Protein AF-A0A238JPT5-F1 (afdb_monomer_lite)

Secondary structure (DSSP, 8-state):
--HHHHHHHHHTT---SSPP---EEETTS-EEEEEEEEE-TTT--EEEEEE-TT--EEEEEHHHHTTTTEEE-

pLDDT: mean 86.48, std 18.59, range [47.56, 98.75]

InterPro domains:
  IPR023387 DUF1653-like domain [PF07866] (23-66)
  IPR037135 DUF1653-like domain superfamily [G3DSA:2.30.30.320] (17-69)

Sequence (73 aa):
MSKLAALWRILIGESSSAPWAATHRHRKGGLYRVIGPAILEADRSSVVIYDDAEGTVWVRSKAEFYDGRFTPL

Foldseek 3Di:
DDPVVVVVCVVPVPPDPDQDDFFKAFPVGFTKHWPAWDADPVPRFIWTWIAGPVGDIDIDGPCVCPPPRMDTD

Radius of gyration: 13.55 Å; chains: 1; bounding box: 20×39×32 Å

Structure (mmCIF, N/CA/C/O backbone):
data_AF-A0A238JPT5-F1
#
_entry.id   AF-A0A238JPT5-F1
#
loop_
_atom_site.group_PDB
_atom_site.id
_atom_site.type_symbol
_atom_site.label_atom_id
_atom_site.label_alt_id
_atom_site.label_comp_id
_atom_site.label_asym_id
_atom_site.label_entity_id
_atom_site.label_seq_id
_atom_site.pdbx_PDB_ins_code
_atom_site.Cartn_x
_atom_site.Cartn_y
_atom_site.Cartn_z
_atom_site.occupancy
_atom_site.B_iso_or_equiv
_atom_site.auth_seq_id
_atom_site.auth_comp_id
_atom_site.auth_asym_id
_atom_site.auth_atom_id
_atom_site.pdbx_PDB_model_num
ATOM 1 N N . MET A 1 1 ? 7.924 -26.329 4.004 1.00 50.75 1 MET A N 1
ATOM 2 C CA . MET A 1 1 ? 6.784 -25.642 4.662 1.00 50.75 1 MET A CA 1
ATOM 3 C C . MET A 1 1 ? 5.519 -26.445 4.380 1.00 50.75 1 MET A C 1
ATOM 5 O O . MET A 1 1 ? 5.309 -26.816 3.232 1.00 50.75 1 MET A O 1
ATOM 9 N N . SER A 1 2 ? 4.745 -26.808 5.407 1.00 47.56 2 SER A N 1
ATOM 10 C CA . SER A 1 2 ? 3.584 -27.706 5.266 1.00 47.56 2 SER A CA 1
ATOM 11 C C . SER A 1 2 ? 2.413 -27.012 4.559 1.00 47.56 2 SER A C 1
ATOM 13 O O . SER A 1 2 ? 2.005 -25.927 4.973 1.00 47.56 2 SER A O 1
ATOM 15 N N . LYS A 1 3 ? 1.836 -27.655 3.531 1.00 49.69 3 LYS A N 1
ATOM 16 C CA . LYS A 1 3 ? 0.632 -27.183 2.813 1.00 49.69 3 LYS A CA 1
ATOM 17 C C . LYS A 1 3 ? -0.579 -27.000 3.746 1.00 49.69 3 LYS A C 1
ATOM 19 O O . LYS A 1 3 ? -1.442 -26.176 3.464 1.00 49.69 3 LYS A O 1
ATOM 24 N N . LEU A 1 4 ? -0.603 -27.703 4.881 1.00 53.47 4 LEU A N 1
ATOM 25 C CA . LEU A 1 4 ? -1.660 -27.610 5.895 1.00 53.47 4 LEU A CA 1
ATOM 26 C C . LEU A 1 4 ? -1.639 -26.273 6.653 1.00 53.47 4 LEU A C 1
ATOM 28 O O . LEU A 1 4 ? -2.693 -25.717 6.935 1.00 53.47 4 LEU A O 1
ATOM 32 N N . ALA A 1 5 ? -0.454 -25.708 6.914 1.00 54.41 5 ALA A N 1
ATOM 33 C CA . ALA A 1 5 ? -0.330 -24.415 7.595 1.00 54.41 5 ALA A CA 1
ATOM 34 C C . ALA A 1 5 ? -0.808 -23.246 6.713 1.00 54.41 5 ALA A C 1
ATOM 36 O O . ALA A 1 5 ? -1.393 -22.285 7.205 1.00 54.41 5 AL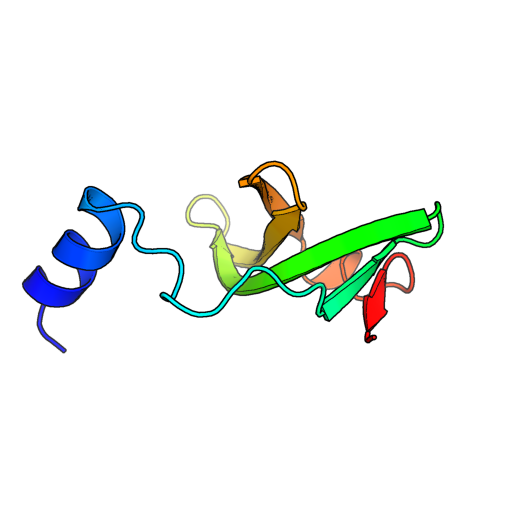A A O 1
ATOM 37 N N . ALA A 1 6 ? -0.594 -23.348 5.396 1.00 53.03 6 ALA A N 1
ATOM 38 C CA . ALA A 1 6 ? -1.104 -22.377 4.431 1.00 53.03 6 ALA A CA 1
ATOM 39 C C . ALA A 1 6 ? -2.637 -22.441 4.311 1.00 53.03 6 ALA A C 1
ATOM 41 O O . ALA A 1 6 ? -3.286 -21.402 4.251 1.00 53.03 6 ALA A O 1
ATOM 42 N N . LEU A 1 7 ? -3.213 -23.650 4.338 1.00 54.94 7 LEU A N 1
ATOM 43 C CA . LEU A 1 7 ? -4.664 -23.863 4.302 1.00 54.94 7 LEU A CA 1
ATOM 44 C C . LEU A 1 7 ? -5.365 -23.350 5.567 1.00 54.94 7 LEU A C 1
ATOM 46 O O . LEU A 1 7 ? -6.422 -22.736 5.457 1.00 54.94 7 LEU A O 1
ATOM 50 N N . TRP A 1 8 ? -4.767 -23.516 6.751 1.00 55.62 8 TRP A N 1
ATOM 51 C CA . TRP A 1 8 ? -5.357 -22.991 7.990 1.00 55.62 8 TRP A CA 1
ATOM 52 C C . TRP A 1 8 ? -5.466 -21.462 7.998 1.00 55.62 8 TRP A C 1
ATOM 54 O O . TRP A 1 8 ? -6.492 -20.920 8.395 1.00 55.62 8 TRP A O 1
ATOM 64 N N . ARG A 1 9 ? -4.464 -20.761 7.460 1.00 56.16 9 ARG A N 1
ATOM 65 C CA . ARG A 1 9 ? -4.455 -19.290 7.390 1.00 56.16 9 ARG A CA 1
ATOM 66 C C . ARG A 1 9 ? -5.517 -18.713 6.449 1.00 56.16 9 ARG A C 1
ATOM 68 O O . ARG A 1 9 ? -5.965 -17.591 6.647 1.00 56.16 9 ARG A O 1
ATOM 75 N N . ILE A 1 10 ? -5.916 -19.491 5.442 1.00 57.47 10 ILE A N 1
ATOM 76 C CA . ILE A 1 10 ? -6.952 -19.131 4.464 1.00 57.47 10 ILE A CA 1
ATOM 77 C C . ILE A 1 10 ? -8.355 -19.403 5.025 1.00 57.47 10 ILE A C 1
ATOM 79 O O . ILE A 1 10 ? -9.262 -18.609 4.804 1.00 57.47 10 ILE A O 1
ATOM 83 N N . LEU A 1 11 ? -8.539 -20.501 5.765 1.00 51.25 11 LEU A N 1
ATOM 84 C CA 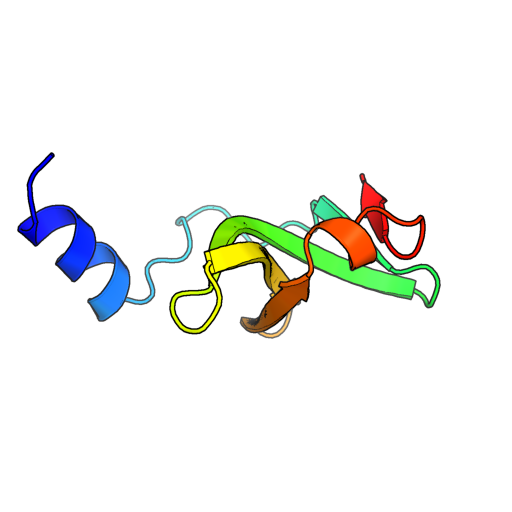. LEU A 1 11 ? -9.859 -20.939 6.236 1.00 51.25 11 LEU A CA 1
ATOM 85 C C . LEU A 1 11 ? -10.380 -20.174 7.459 1.00 51.25 11 LEU A C 1
ATOM 87 O O . LEU A 1 11 ? -11.589 -20.109 7.651 1.00 51.25 11 LEU A O 1
ATOM 91 N N . ILE A 1 12 ? -9.496 -19.606 8.281 1.00 56.81 12 ILE A N 1
ATOM 92 C CA . ILE A 1 12 ? -9.893 -18.938 9.533 1.00 56.81 12 ILE A CA 1
ATOM 93 C C . ILE A 1 12 ? -10.067 -17.425 9.329 1.00 56.81 12 ILE A C 1
ATOM 95 O O . ILE A 1 12 ? -10.610 -16.746 10.194 1.00 56.81 12 ILE A O 1
ATOM 99 N N . GLY A 1 13 ? -9.610 -16.866 8.200 1.00 51.75 13 GLY A N 1
ATOM 100 C CA . GLY A 1 13 ? -9.494 -15.412 8.084 1.00 51.75 13 GLY A CA 1
ATOM 101 C C . GLY A 1 13 ? -8.678 -14.847 9.250 1.00 51.75 13 GLY A C 1
ATOM 102 O O . GLY A 1 13 ? -9.025 -13.807 9.801 1.00 51.75 13 GLY A O 1
ATOM 103 N N . GLU A 1 14 ? -7.632 -15.568 9.677 1.00 49.91 14 GLU A N 1
ATOM 104 C CA . GLU A 1 14 ? -6.745 -15.131 10.751 1.00 49.91 14 GLU A CA 1
ATOM 105 C C . GLU A 1 14 ? -5.905 -13.956 10.225 1.00 49.91 14 GLU A C 1
ATOM 107 O O . GLU A 1 14 ? -4.740 -14.079 9.836 1.00 49.91 14 GLU A O 1
ATOM 112 N N . SER A 1 15 ? -6.530 -12.774 10.199 1.00 54.78 15 SER A N 1
ATOM 113 C CA . SER A 1 15 ? -5.820 -11.534 10.464 1.00 54.78 15 SER A CA 1
ATOM 114 C C . SER A 1 15 ? -5.047 -11.788 11.749 1.00 54.78 15 SER A C 1
ATOM 116 O O . SER A 1 15 ? -5.626 -12.244 12.732 1.00 54.78 15 SER A O 1
ATOM 118 N N . SER A 1 16 ? -3.738 -11.544 11.716 1.00 55.31 16 SER A N 1
ATOM 119 C CA . SER A 1 16 ? -2.896 -11.446 12.909 1.00 55.31 16 SER A CA 1
ATOM 120 C C . SER A 1 16 ? -3.720 -10.950 14.104 1.00 55.31 16 SER A C 1
ATOM 122 O O . SER A 1 16 ? -4.409 -9.942 13.958 1.00 55.31 16 SER A O 1
ATOM 124 N N . SER A 1 17 ? -3.655 -11.619 15.263 1.00 59.34 17 SER A N 1
ATOM 125 C CA . SER A 1 17 ? -4.365 -11.168 16.479 1.00 59.34 17 SER A CA 1
ATOM 126 C C . SER A 1 17 ? -3.958 -9.758 16.942 1.00 59.34 17 SER A C 1
ATOM 128 O O . SER A 1 17 ? -4.549 -9.206 17.868 1.00 59.34 17 SER A O 1
ATOM 130 N N . ALA A 1 18 ? -2.953 -9.160 16.293 1.00 68.12 18 ALA A N 1
ATOM 131 C CA . ALA A 1 18 ? -2.634 -7.759 16.452 1.00 68.12 18 ALA A CA 1
ATOM 132 C C . ALA A 1 18 ? -3.812 -6.873 15.995 1.00 68.12 18 ALA A C 1
ATOM 134 O O . ALA A 1 18 ? -4.363 -7.087 14.907 1.00 68.12 18 ALA A O 1
ATOM 135 N N . PRO A 1 19 ? -4.164 -5.839 16.781 1.00 84.19 19 PRO A N 1
ATOM 136 C CA . PRO A 1 19 ? -5.163 -4.866 16.370 1.00 84.19 19 PRO A CA 1
ATOM 137 C C . PRO A 1 19 ? -4.791 -4.256 15.016 1.00 84.19 19 PRO A C 1
ATOM 139 O O . PRO A 1 19 ? -3.613 -4.115 14.668 1.00 84.19 19 PRO A O 1
ATOM 142 N N . TRP A 1 20 ? -5.811 -3.908 14.235 1.00 92.38 20 TRP A N 1
ATOM 143 C CA . TRP A 1 20 ? -5.606 -3.230 12.964 1.00 92.38 20 TRP A CA 1
ATOM 144 C C . TRP A 1 20 ? -4.843 -1.917 13.182 1.00 92.38 20 TRP A C 1
ATOM 146 O O . TRP A 1 20 ? -5.205 -1.108 14.034 1.00 92.38 20 TRP A O 1
ATOM 156 N N . ALA A 1 21 ? -3.774 -1.723 12.413 1.00 95.88 21 ALA A N 1
ATOM 157 C CA . ALA A 1 21 ? -2.942 -0.531 12.451 1.00 95.88 21 ALA A CA 1
ATOM 158 C C . ALA A 1 21 ? -2.521 -0.181 11.025 1.00 95.88 21 ALA A C 1
ATOM 160 O O . ALA A 1 21 ? -1.919 -1.005 10.332 1.00 95.88 21 ALA A O 1
ATOM 161 N N . ALA A 1 22 ? -2.850 1.034 10.588 1.00 97.50 22 ALA A N 1
ATOM 162 C CA . ALA A 1 22 ? -2.484 1.516 9.266 1.00 97.50 22 ALA A CA 1
ATOM 163 C C . ALA A 1 22 ? -0.957 1.556 9.110 1.00 97.50 22 ALA A C 1
ATOM 165 O O . ALA A 1 22 ? -0.249 2.038 9.990 1.00 97.50 22 ALA A O 1
ATOM 166 N N . THR A 1 23 ? -0.461 1.096 7.964 1.00 98.19 23 THR A N 1
ATOM 167 C CA . THR A 1 23 ? 0.960 1.198 7.596 1.00 98.19 23 THR A CA 1
ATOM 168 C C . THR A 1 23 ? 1.194 2.187 6.464 1.00 98.19 23 THR A C 1
ATOM 170 O O . THR A 1 23 ? 2.329 2.583 6.231 1.00 98.19 23 THR A O 1
ATOM 173 N N . HIS A 1 24 ? 0.141 2.567 5.735 1.00 98.56 24 HIS A N 1
ATOM 174 C CA . HIS A 1 24 ? 0.218 3.476 4.599 1.00 98.56 24 HIS A CA 1
ATOM 175 C C . HIS A 1 24 ? -0.983 4.424 4.567 1.00 98.56 24 HIS A C 1
ATOM 177 O O . HIS A 1 24 ? -2.102 4.078 4.956 1.00 98.56 24 HIS A O 1
ATOM 183 N N . ARG A 1 25 ? -0.762 5.621 4.026 1.00 98.56 25 ARG A N 1
ATOM 184 C CA . ARG A 1 25 ? -1.794 6.617 3.731 1.00 98.56 25 ARG A CA 1
ATOM 185 C C . ARG A 1 25 ? -1.834 6.885 2.236 1.00 98.56 25 ARG A C 1
ATOM 187 O O . ARG A 1 25 ? -0.822 7.231 1.635 1.00 98.56 25 ARG A O 1
ATOM 194 N N . HIS A 1 26 ? -3.009 6.770 1.633 1.00 98.31 26 HIS A N 1
ATOM 195 C CA . HIS A 1 26 ? -3.226 7.202 0.260 1.00 98.31 26 HIS A CA 1
ATOM 196 C C . HIS A 1 26 ? -3.256 8.735 0.186 1.00 98.31 26 HIS A C 1
ATOM 198 O O . HIS A 1 26 ? -3.807 9.395 1.066 1.00 98.31 26 HIS A O 1
ATOM 204 N N . ARG A 1 27 ? -2.769 9.325 -0.907 1.00 97.69 27 ARG A N 1
ATOM 205 C CA . ARG A 1 27 ? -2.726 10.786 -1.121 1.00 97.69 27 ARG A CA 1
ATOM 206 C C . ARG A 1 27 ? -4.082 11.498 -1.026 1.00 97.69 27 ARG A C 1
ATOM 208 O O . ARG A 1 27 ? -4.125 12.705 -0.839 1.00 97.69 27 ARG A O 1
ATOM 215 N N . LYS A 1 28 ? -5.193 10.763 -1.169 1.00 97.69 28 LYS A N 1
ATOM 216 C CA . LYS A 1 28 ? -6.566 11.281 -0.980 1.00 97.69 28 LYS A CA 1
ATOM 217 C C . LYS A 1 28 ? -7.089 11.153 0.462 1.00 97.69 28 LYS A C 1
ATOM 219 O O . LYS A 1 28 ? -8.250 11.450 0.700 1.00 97.69 28 LYS A O 1
ATOM 224 N N . GLY A 1 29 ? -6.271 10.683 1.402 1.00 96.62 29 GLY A N 1
ATOM 225 C CA . GLY A 1 29 ? -6.577 10.641 2.836 1.00 96.62 29 GLY A CA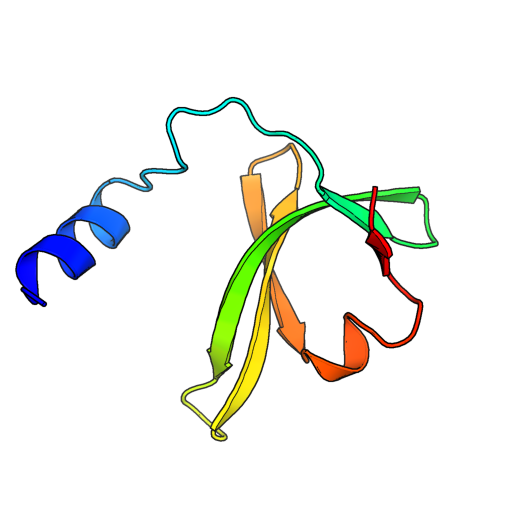 1
ATOM 226 C C . GLY A 1 29 ? -6.828 9.251 3.426 1.00 96.62 29 GLY A C 1
ATOM 227 O O . GLY A 1 29 ? -6.603 9.082 4.620 1.00 96.62 29 GLY A O 1
ATOM 228 N N . GLY A 1 30 ? -7.232 8.260 2.621 1.00 97.56 30 GLY A N 1
ATOM 229 C CA . GLY A 1 30 ? -7.538 6.906 3.106 1.00 97.56 30 GLY A CA 1
ATOM 230 C C . GLY A 1 30 ? -6.351 6.220 3.794 1.00 97.56 30 GLY A C 1
ATOM 231 O O . GLY A 1 30 ? -5.214 6.335 3.328 1.00 97.56 30 GLY A O 1
ATOM 232 N N . LEU A 1 31 ? -6.623 5.515 4.894 1.00 98.38 31 LEU A N 1
ATOM 233 C CA . LEU A 1 31 ? -5.640 4.761 5.674 1.00 98.38 31 LEU A CA 1
ATOM 234 C C . LEU A 1 31 ? -5.757 3.272 5.371 1.00 98.38 31 LEU A C 1
ATOM 236 O O . LEU A 1 31 ? -6.858 2.729 5.345 1.00 98.38 31 LEU A O 1
ATOM 240 N N . TYR A 1 32 ? -4.612 2.628 5.175 1.00 98.44 32 TYR A N 1
ATOM 241 C CA . TYR A 1 32 ? -4.539 1.231 4.774 1.00 98.44 32 TYR A CA 1
ATOM 242 C C . TYR A 1 32 ? -3.412 0.514 5.504 1.00 98.44 32 TYR A C 1
ATOM 244 O O . TYR A 1 32 ? -2.387 1.111 5.850 1.00 98.44 32 TYR A O 1
ATOM 252 N N . ARG A 1 33 ? -3.566 -0.793 5.689 1.00 98.06 33 ARG A N 1
ATOM 253 C CA . ARG A 1 33 ? -2.519 -1.673 6.199 1.00 98.06 33 ARG A CA 1
ATOM 254 C C . ARG A 1 33 ? -2.127 -2.665 5.117 1.00 98.06 33 ARG A C 1
ATOM 256 O O . ARG A 1 33 ? -2.938 -3.429 4.609 1.00 98.06 33 ARG A O 1
ATOM 263 N N . VAL A 1 34 ? -0.848 -2.662 4.767 1.00 97.38 34 VAL A N 1
ATOM 264 C CA . VAL A 1 34 ? -0.268 -3.684 3.892 1.00 97.38 34 VAL A CA 1
ATOM 265 C C . VAL A 1 34 ? -0.254 -5.021 4.621 1.00 97.38 34 VAL A C 1
ATOM 267 O O . VAL A 1 34 ? 0.354 -5.150 5.681 1.00 97.38 34 VAL A O 1
ATOM 270 N N . ILE A 1 35 ? -0.900 -6.012 4.013 1.00 96.19 35 ILE A N 1
ATOM 271 C CA . ILE A 1 35 ? -0.869 -7.409 4.446 1.00 96.19 35 ILE A CA 1
ATOM 272 C C . ILE A 1 35 ? 0.408 -8.068 3.912 1.00 96.19 35 ILE A C 1
ATOM 274 O O . ILE A 1 35 ? 1.096 -8.779 4.644 1.00 96.19 35 ILE A O 1
ATOM 278 N N . GLY A 1 36 ? 0.757 -7.807 2.647 1.00 94.50 36 GLY A N 1
ATOM 279 C CA . GLY A 1 36 ? 2.016 -8.266 2.066 1.00 94.50 36 GLY A CA 1
ATOM 280 C C . GLY A 1 36 ? 2.077 -8.213 0.537 1.00 94.50 36 GLY A C 1
ATOM 281 O O . GLY A 1 36 ? 1.081 -7.913 -0.126 1.00 94.50 36 GLY A O 1
ATOM 282 N N . PRO A 1 37 ? 3.254 -8.495 -0.046 1.00 97.06 37 PRO A N 1
ATOM 283 C CA . PRO A 1 37 ? 3.408 -8.658 -1.486 1.00 97.06 37 PRO A CA 1
ATOM 284 C C . PRO A 1 37 ? 2.839 -10.003 -1.960 1.00 97.06 37 PRO A C 1
ATOM 286 O O . PRO A 1 37 ? 2.842 -10.986 -1.219 1.00 97.06 37 PRO A O 1
ATOM 289 N N . ALA A 1 38 ? 2.429 -10.070 -3.225 1.00 96.62 38 ALA A N 1
ATOM 290 C CA . ALA A 1 38 ? 2.077 -11.320 -3.892 1.00 96.62 38 ALA A CA 1
ATOM 291 C C . ALA A 1 38 ? 2.419 -11.285 -5.390 1.00 96.62 38 ALA A C 1
ATOM 293 O O . ALA A 1 38 ? 2.824 -10.253 -5.932 1.00 96.62 38 ALA A O 1
ATOM 294 N N . ILE A 1 39 ? 2.261 -12.433 -6.048 1.00 97.81 39 ILE A N 1
ATOM 295 C CA . ILE A 1 39 ? 2.367 -12.584 -7.501 1.00 97.81 39 ILE A CA 1
ATOM 296 C C . ILE A 1 39 ? 0.973 -12.908 -8.029 1.00 97.81 39 ILE A C 1
ATOM 298 O O . ILE A 1 39 ? 0.358 -13.872 -7.571 1.00 97.81 39 ILE A O 1
ATOM 302 N N . LEU A 1 40 ? 0.478 -12.104 -8.967 1.00 97.06 40 LEU A N 1
ATOM 303 C CA . LEU A 1 40 ? -0.791 -12.360 -9.632 1.00 97.06 40 LEU A CA 1
ATOM 304 C C . LEU A 1 40 ? -0.635 -13.586 -10.534 1.00 97.06 40 LEU A C 1
ATOM 306 O O . LEU A 1 40 ? 0.269 -13.648 -11.361 1.00 97.06 40 LEU A O 1
ATOM 310 N N . GLU A 1 41 ? -1.481 -14.594 -10.346 1.00 97.81 41 GLU A N 1
ATOM 311 C CA . GLU A 1 41 ? -1.313 -15.884 -11.024 1.00 97.81 41 GLU A CA 1
ATOM 312 C C . GLU A 1 41 ? -1.487 -15.764 -12.544 1.00 97.81 41 GLU A C 1
ATOM 314 O O . GLU A 1 41 ? -0.655 -16.287 -13.286 1.00 97.81 41 GLU A O 1
ATOM 319 N N . ALA A 1 42 ? -2.487 -14.987 -12.974 1.00 97.38 42 ALA A N 1
ATOM 320 C CA . ALA A 1 42 ? -2.906 -14.876 -14.367 1.00 97.38 42 ALA A CA 1
ATOM 321 C C . ALA A 1 42 ? -1.805 -14.368 -15.314 1.00 97.38 42 ALA A C 1
ATOM 323 O O . ALA A 1 42 ? -1.734 -14.797 -16.462 1.00 97.38 42 ALA A O 1
ATOM 324 N N . ASP A 1 43 ? -0.950 -13.455 -14.846 1.00 97.75 43 ASP A N 1
ATOM 325 C CA . ASP A 1 43 ? 0.061 -12.786 -15.677 1.00 97.75 43 ASP A CA 1
ATOM 326 C C . ASP A 1 43 ? 1.459 -12.729 -15.038 1.00 97.75 43 ASP A C 1
ATOM 328 O O . ASP A 1 43 ? 2.393 -12.172 -15.616 1.00 97.75 43 ASP A O 1
ATOM 332 N N . ARG A 1 44 ? 1.621 -13.315 -13.846 1.00 97.62 44 ARG A N 1
ATOM 333 C CA . ARG A 1 44 ? 2.857 -13.309 -13.046 1.00 97.62 44 ARG A CA 1
ATOM 334 C C . ARG A 1 44 ? 3.350 -11.918 -12.639 1.00 97.62 44 ARG A C 1
ATOM 336 O O . ARG A 1 44 ? 4.491 -11.787 -12.188 1.00 97.62 44 ARG A O 1
ATOM 343 N N . SER A 1 45 ? 2.510 -10.889 -12.723 1.00 98.25 45 SER A N 1
ATOM 344 C CA . SER A 1 45 ? 2.849 -9.540 -12.273 1.00 98.25 45 SER A CA 1
ATOM 345 C C . SER A 1 45 ? 2.949 -9.452 -10.744 1.00 98.25 45 SER A C 1
ATOM 347 O O . SER A 1 45 ? 2.326 -10.207 -9.995 1.00 98.25 45 SER A O 1
ATOM 349 N N . SER A 1 46 ? 3.773 -8.525 -10.248 1.00 98.50 46 SER A N 1
ATOM 350 C CA . SER A 1 46 ? 3.890 -8.264 -8.808 1.00 98.50 46 SER A CA 1
ATOM 351 C C . SER A 1 46 ? 2.758 -7.365 -8.316 1.00 98.50 46 SER A C 1
ATOM 353 O O . SER A 1 46 ? 2.530 -6.288 -8.871 1.00 98.50 46 SER A O 1
ATOM 355 N N . VAL A 1 47 ? 2.123 -7.747 -7.210 1.00 98.75 47 VAL A N 1
ATOM 356 C CA . VAL A 1 47 ? 1.023 -7.003 -6.580 1.00 98.75 47 VAL A CA 1
ATOM 357 C C . VAL A 1 47 ? 1.264 -6.791 -5.083 1.00 98.75 47 VAL A C 1
ATOM 359 O O . VAL A 1 47 ? 2.111 -7.444 -4.468 1.00 98.75 47 VAL A O 1
ATOM 362 N N . VAL A 1 48 ? 0.516 -5.862 -4.493 1.00 98.50 48 VAL A N 1
ATOM 363 C CA . VAL A 1 48 ? 0.441 -5.613 -3.048 1.00 98.50 48 VAL A CA 1
ATOM 364 C C . VAL A 1 48 ? -0.984 -5.903 -2.589 1.00 98.50 48 VAL A C 1
ATOM 366 O O . VAL A 1 48 ? -1.941 -5.413 -3.193 1.00 98.50 48 VAL A O 1
ATOM 369 N N . ILE A 1 49 ? -1.108 -6.695 -1.524 1.00 98.12 49 ILE A N 1
ATOM 370 C CA . ILE A 1 49 ? -2.363 -6.986 -0.828 1.00 98.12 49 ILE A CA 1
ATOM 371 C C . ILE A 1 49 ? -2.421 -6.100 0.415 1.00 98.12 49 ILE A C 1
ATOM 373 O O . ILE A 1 49 ? -1.464 -6.049 1.198 1.00 98.12 49 ILE A O 1
ATOM 377 N N . TYR A 1 50 ? -3.530 -5.396 0.599 1.00 97.62 50 TYR A N 1
ATOM 378 C CA . TYR A 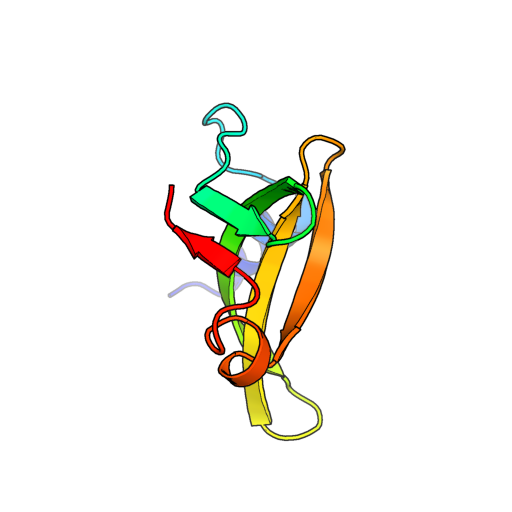1 50 ? -3.728 -4.473 1.713 1.00 97.62 50 TYR A CA 1
ATOM 379 C C . TYR A 1 50 ? -5.202 -4.413 2.116 1.00 97.62 50 TYR A C 1
ATOM 381 O O . TYR A 1 50 ? -6.068 -4.722 1.303 1.00 97.62 50 TYR A O 1
ATOM 389 N N . ASP A 1 51 ? -5.482 -4.024 3.357 1.00 97.12 51 ASP A N 1
ATOM 390 C CA . ASP A 1 51 ? -6.839 -3.810 3.863 1.00 97.12 51 ASP A CA 1
ATOM 391 C C . ASP A 1 51 ? -7.052 -2.378 4.374 1.00 97.12 51 ASP A C 1
ATOM 393 O O . ASP A 1 51 ? -6.100 -1.609 4.564 1.00 97.12 51 ASP A O 1
ATOM 397 N N . ASP A 1 52 ? -8.316 -1.998 4.537 1.00 96.62 52 ASP A N 1
ATOM 398 C CA . ASP A 1 52 ? -8.733 -0.796 5.262 1.00 96.62 52 ASP A CA 1
ATOM 399 C C . ASP A 1 52 ? -9.268 -1.137 6.661 1.00 96.62 52 ASP A C 1
ATOM 401 O O . ASP A 1 52 ? -9.317 -2.297 7.071 1.00 96.62 52 ASP A O 1
ATOM 405 N N . ALA A 1 53 ? -9.644 -0.102 7.415 1.00 94.12 53 ALA A N 1
ATOM 406 C CA . ALA A 1 53 ? -10.140 -0.240 8.782 1.00 94.12 53 ALA A CA 1
ATOM 407 C C . ALA A 1 53 ? -11.470 -1.011 8.881 1.00 94.12 53 ALA A C 1
ATOM 409 O O . ALA A 1 53 ? -11.801 -1.505 9.956 1.00 94.12 53 ALA A O 1
ATOM 410 N N . GLU A 1 54 ? -12.224 -1.113 7.783 1.00 92.75 54 GLU A N 1
ATOM 411 C CA . GLU A 1 54 ? -13.478 -1.873 7.711 1.00 92.75 54 GLU A CA 1
ATOM 412 C C . GLU A 1 54 ? -13.232 -3.348 7.348 1.00 92.75 54 GLU A C 1
ATOM 414 O O . GLU A 1 54 ? -14.153 -4.162 7.378 1.00 92.75 54 GLU A O 1
ATOM 419 N N . GLY A 1 55 ? -11.982 -3.713 7.048 1.00 87.12 55 GLY A N 1
ATOM 420 C CA . GLY A 1 55 ? -11.580 -5.068 6.688 1.00 87.12 55 GLY A CA 1
ATOM 421 C C . GLY A 1 55 ? -11.749 -5.392 5.204 1.00 87.12 55 GLY A C 1
ATOM 422 O O . GLY A 1 55 ? -11.590 -6.553 4.823 1.00 87.12 55 GLY A O 1
ATOM 423 N N . THR A 1 56 ? -12.035 -4.407 4.345 1.00 94.56 56 THR A N 1
ATOM 424 C CA . THR A 1 56 ? -12.076 -4.649 2.897 1.00 94.56 56 THR A CA 1
ATOM 425 C C . THR A 1 56 ? -10.665 -4.913 2.395 1.00 94.56 56 THR A C 1
ATOM 427 O O . THR A 1 56 ? -9.766 -4.096 2.590 1.00 94.56 56 THR A O 1
ATOM 430 N N . VAL A 1 57 ? -10.470 -6.048 1.718 1.00 96.69 57 VAL A N 1
ATOM 431 C CA . VAL A 1 57 ? -9.171 -6.445 1.164 1.00 96.69 57 VAL A CA 1
ATOM 432 C C . VAL A 1 57 ? -9.075 -6.042 -0.301 1.00 96.69 57 VAL A C 1
ATOM 434 O O . VAL A 1 57 ? -9.926 -6.375 -1.124 1.00 96.69 57 VAL A O 1
ATOM 437 N N . TRP A 1 58 ? -7.983 -5.366 -0.632 1.00 97.81 58 TRP A N 1
ATOM 438 C CA . TRP A 1 58 ? -7.680 -4.837 -1.950 1.00 97.81 58 TRP A CA 1
ATOM 439 C C . TRP A 1 58 ? -6.411 -5.478 -2.516 1.00 97.81 58 TRP A C 1
ATOM 441 O O . TRP A 1 58 ? -5.487 -5.851 -1.788 1.00 97.81 58 TRP A O 1
ATOM 451 N N . VAL A 1 59 ? -6.345 -5.547 -3.845 1.00 97.94 59 VAL A N 1
ATOM 452 C CA . VAL A 1 59 ? -5.151 -5.948 -4.596 1.00 97.94 59 VAL A CA 1
ATOM 453 C C . VAL A 1 59 ? -4.836 -4.854 -5.606 1.00 97.94 59 VAL A C 1
ATOM 455 O O . VAL A 1 59 ? -5.717 -4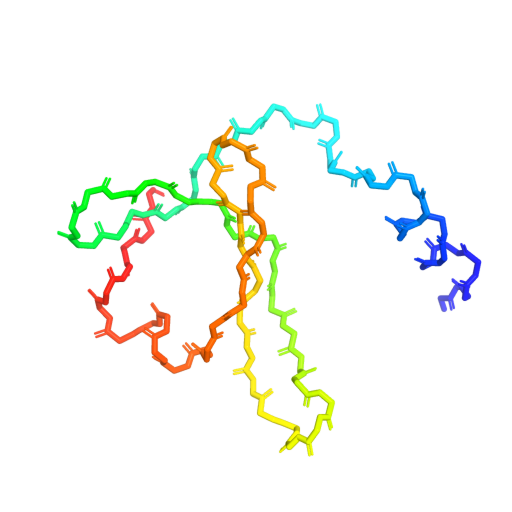.389 -6.329 1.00 97.94 59 VAL A O 1
ATOM 458 N N . ARG A 1 60 ? -3.574 -4.431 -5.663 1.00 98.31 60 ARG A N 1
ATOM 459 C CA . ARG A 1 60 ? -3.097 -3.417 -6.614 1.00 98.31 60 ARG A CA 1
ATOM 460 C C . ARG A 1 60 ? -1.730 -3.805 -7.159 1.00 98.31 60 ARG A C 1
ATOM 462 O O . ARG A 1 60 ? -0.946 -4.445 -6.462 1.00 98.31 60 ARG A O 1
ATOM 469 N N . SER A 1 61 ? -1.426 -3.384 -8.387 1.00 98.44 61 SER A N 1
ATOM 470 C CA . SER A 1 61 ? -0.075 -3.485 -8.952 1.00 98.44 61 SER A CA 1
ATOM 471 C C . SER A 1 61 ? 0.963 -2.919 -7.982 1.00 98.44 61 SER A C 1
ATOM 473 O O . SER A 1 61 ? 0.791 -1.822 -7.445 1.00 98.44 61 SER A O 1
ATOM 475 N N . LYS A 1 62 ? 2.069 -3.645 -7.785 1.00 98.50 62 LYS A N 1
ATOM 476 C CA . LYS A 1 62 ? 3.180 -3.184 -6.946 1.00 98.50 62 LYS A CA 1
ATOM 477 C C . LYS A 1 62 ? 3.735 -1.857 -7.459 1.00 98.50 62 LYS A C 1
ATOM 479 O O . LYS A 1 62 ? 3.996 -0.965 -6.661 1.00 98.50 62 LYS A O 1
ATOM 484 N N . ALA A 1 63 ? 3.871 -1.718 -8.778 1.00 98.38 63 ALA A N 1
ATOM 485 C CA . ALA A 1 63 ? 4.367 -0.489 -9.388 1.00 98.38 63 ALA A CA 1
ATOM 486 C C . ALA A 1 63 ? 3.445 0.700 -9.080 1.00 98.38 63 ALA A C 1
ATOM 488 O O . ALA A 1 63 ? 3.920 1.733 -8.628 1.00 98.38 63 ALA A O 1
ATOM 489 N N . GLU A 1 64 ? 2.127 0.534 -9.230 1.00 98.31 64 GLU A N 1
ATOM 490 C CA . GLU A 1 64 ? 1.165 1.601 -8.923 1.00 98.31 64 GLU A CA 1
ATOM 491 C C . GLU A 1 64 ? 1.027 1.911 -7.432 1.00 98.31 64 GLU A C 1
ATOM 493 O O . GLU A 1 64 ? 0.619 3.012 -7.069 1.00 98.31 64 GLU A O 1
ATOM 498 N N . PHE A 1 65 ? 1.262 0.934 -6.556 1.00 98.44 65 PHE A N 1
ATOM 499 C CA . PHE A 1 65 ? 1.199 1.161 -5.115 1.00 98.44 65 PHE A CA 1
ATOM 500 C C . PHE A 1 65 ? 2.354 2.063 -4.657 1.00 98.44 65 PHE A C 1
ATOM 502 O O . PHE A 1 65 ? 2.154 2.957 -3.837 1.00 98.44 65 PHE A O 1
ATOM 509 N N . TYR A 1 66 ? 3.544 1.872 -5.235 1.00 98.06 66 TYR A N 1
ATOM 510 C CA . TYR A 1 66 ? 4.764 2.598 -4.874 1.00 98.06 66 TYR A CA 1
ATOM 511 C C . TYR A 1 66 ? 5.083 3.806 -5.772 1.00 98.06 66 TYR A C 1
ATOM 513 O O . TYR A 1 66 ? 6.169 4.367 -5.660 1.00 98.06 66 TYR A O 1
ATOM 521 N N . ASP A 1 67 ? 4.160 4.264 -6.622 1.00 98.06 67 ASP A N 1
ATOM 522 C CA . ASP A 1 67 ? 4.388 5.421 -7.509 1.00 98.06 67 ASP A CA 1
ATOM 523 C C . ASP A 1 67 ? 4.078 6.793 -6.875 1.00 98.06 67 ASP A C 1
ATOM 525 O O . ASP A 1 67 ? 3.919 7.798 -7.568 1.00 98.06 67 ASP A O 1
ATOM 529 N N . GLY A 1 68 ? 3.975 6.841 -5.544 1.00 97.50 68 GLY A N 1
ATOM 530 C CA . GLY A 1 68 ? 3.670 8.055 -4.782 1.00 97.50 68 GLY A CA 1
ATOM 531 C C . GLY A 1 68 ? 2.183 8.266 -4.486 1.00 97.50 68 GLY A C 1
ATOM 532 O O . GLY A 1 68 ? 1.817 9.253 -3.848 1.00 97.50 68 GLY A O 1
ATOM 533 N N . ARG A 1 69 ? 1.293 7.348 -4.894 1.00 97.75 69 ARG A N 1
ATOM 534 C CA . ARG A 1 69 ? -0.104 7.350 -4.412 1.00 97.75 69 ARG A CA 1
ATOM 535 C C . ARG A 1 69 ? -0.228 7.025 -2.931 1.00 97.75 69 ARG A C 1
ATOM 537 O O . ARG A 1 69 ? -1.168 7.517 -2.309 1.00 97.75 69 ARG A O 1
ATOM 544 N N . PHE A 1 70 ? 0.671 6.206 -2.396 1.00 98.50 70 PHE A N 1
ATOM 545 C CA . PHE A 1 70 ? 0.691 5.801 -0.997 1.00 98.50 70 PHE A CA 1
ATOM 546 C C . PHE A 1 70 ? 2.005 6.222 -0.349 1.00 98.50 70 PHE A C 1
ATOM 548 O O . PHE A 1 70 ? 3.077 6.024 -0.918 1.00 98.50 70 PHE A O 1
ATOM 555 N N . THR A 1 71 ? 1.907 6.763 0.859 1.00 98.31 71 THR A N 1
ATOM 556 C CA . THR A 1 71 ? 3.054 7.103 1.702 1.00 98.31 71 THR A CA 1
ATOM 557 C C . THR A 1 71 ? 3.058 6.175 2.915 1.00 98.31 71 THR A C 1
ATOM 559 O O . THR A 1 71 ? 1.998 6.028 3.533 1.00 98.31 71 THR A O 1
ATOM 562 N N . PRO A 1 72 ? 4.194 5.545 3.266 1.00 98.00 72 PRO A N 1
ATOM 563 C CA . PRO A 1 72 ? 4.336 4.834 4.535 1.00 98.00 72 PRO A CA 1
ATOM 564 C C . PRO 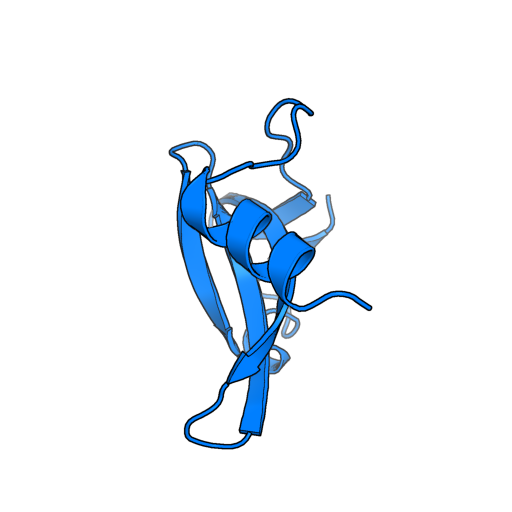A 1 72 ? 4.042 5.753 5.729 1.00 98.00 72 PRO A C 1
ATOM 566 O O . PRO A 1 72 ? 4.318 6.954 5.662 1.00 98.00 72 PRO A O 1
ATOM 569 N N . LEU A 1 73 ? 3.456 5.194 6.786 1.00 96.38 73 LEU A N 1
ATOM 570 C CA . LEU A 1 73 ? 3.186 5.880 8.054 1.00 96.38 73 LEU A CA 1
ATOM 571 C C . LEU A 1 73 ? 4.304 5.663 9.072 1.00 96.38 73 LEU A C 1
ATOM 573 O O . LEU A 1 73 ? 4.922 4.574 9.042 1.00 96.38 73 LEU A O 1
#

Organism: NCBI:txid1655543